Protein AF-A0A6C8Y3Q5-F1 (afdb_monomer_lite)

Radius of gyration: 14.9 Å; chains: 1; bounding box: 42×29×28 Å

Foldseek 3Di:
DCPPVVVVVVVVVVPDPDDPVNVVVVLVVCVVVVQWDWDDDPNDTDIGGDPVVVCQQVQVDDDPPDDHDDDD

pLDDT: mean 74.58, std 16.19, range [42.84, 92.25]

Structure (mmCIF, N/CA/C/O backbone):
data_AF-A0A6C8Y3Q5-F1
#
_entry.id   AF-A0A6C8Y3Q5-F1
#
loop_
_atom_site.group_PDB
_atom_site.id
_atom_site.type_symbol
_atom_site.label_atom_id
_atom_site.label_alt_id
_atom_site.label_comp_id
_atom_site.label_asym_id
_atom_site.label_entity_id
_atom_site.label_seq_id
_atom_site.pdbx_PDB_ins_code
_atom_site.Cartn_x
_atom_site.Cartn_y
_atom_site.Cartn_z
_atom_site.occupancy
_atom_site.B_iso_or_equiv
_atom_site.auth_seq_id
_atom_site.auth_comp_id
_atom_site.auth_asym_id
_atom_site.auth_atom_id
_atom_site.pdbx_PDB_model_num
ATOM 1 N N . GLU A 1 1 ? 29.048 10.891 -0.731 1.00 48.50 1 GLU A N 1
ATOM 2 C CA . GLU A 1 1 ? 28.766 10.468 -2.117 1.00 48.50 1 GLU A CA 1
ATOM 3 C C . GLU A 1 1 ? 28.848 8.948 -2.217 1.00 48.50 1 GLU A C 1
ATOM 5 O O . GLU A 1 1 ? 29.879 8.403 -2.575 1.00 48.50 1 GLU A O 1
ATOM 10 N N . ALA A 1 2 ? 27.777 8.261 -1.815 1.00 44.97 2 ALA A N 1
ATOM 11 C CA . ALA A 1 2 ? 27.651 6.802 -1.906 1.00 44.97 2 ALA A CA 1
ATOM 12 C C . ALA A 1 2 ? 26.172 6.422 -2.093 1.00 44.97 2 ALA A C 1
ATOM 14 O O . ALA A 1 2 ? 25.662 5.515 -1.446 1.00 44.97 2 ALA A O 1
ATOM 15 N N . ASN A 1 3 ? 25.442 7.196 -2.901 1.00 42.84 3 ASN A N 1
ATOM 16 C CA . ASN A 1 3 ? 23.981 7.112 -2.901 1.00 42.84 3 ASN A CA 1
ATOM 17 C C . ASN A 1 3 ? 23.438 6.123 -3.933 1.00 42.84 3 ASN A C 1
ATOM 19 O O . ASN A 1 3 ? 22.336 5.631 -3.741 1.00 42.84 3 ASN A O 1
ATOM 23 N N . GLU A 1 4 ? 24.187 5.790 -4.986 1.00 47.97 4 GLU A N 1
ATOM 24 C CA . GLU A 1 4 ? 23.652 4.950 -6.065 1.00 47.97 4 GLU A CA 1
ATOM 25 C C . GLU A 1 4 ? 23.838 3.444 -5.809 1.00 47.97 4 GLU A C 1
ATOM 27 O O . GLU A 1 4 ? 22.894 2.683 -5.999 1.00 47.97 4 GLU A O 1
ATOM 32 N N . SER A 1 5 ? 24.985 3.006 -5.267 1.00 45.78 5 SER A N 1
ATOM 33 C CA . SER A 1 5 ? 25.223 1.575 -4.996 1.00 45.78 5 SER A CA 1
ATOM 34 C C . SER A 1 5 ? 24.345 1.027 -3.866 1.00 45.78 5 SER A C 1
ATOM 36 O O . SER A 1 5 ? 23.842 -0.085 -3.960 1.00 45.78 5 SER A O 1
ATOM 38 N N . ILE A 1 6 ? 24.078 1.831 -2.830 1.00 56.34 6 ILE A N 1
ATOM 39 C CA . ILE A 1 6 ? 23.214 1.438 -1.702 1.00 56.34 6 ILE A CA 1
ATOM 40 C C . ILE A 1 6 ? 21.752 1.306 -2.151 1.00 56.34 6 ILE A C 1
ATOM 42 O O . ILE A 1 6 ? 21.028 0.429 -1.683 1.00 56.34 6 ILE A O 1
ATOM 46 N N . LEU A 1 7 ? 21.314 2.150 -3.091 1.00 54.66 7 LEU A N 1
ATOM 47 C CA . LEU A 1 7 ? 19.973 2.058 -3.667 1.00 54.66 7 LEU A CA 1
ATOM 48 C C . LEU A 1 7 ? 19.810 0.804 -4.536 1.00 54.66 7 LEU A C 1
ATOM 50 O O . LEU A 1 7 ? 18.723 0.227 -4.556 1.00 54.66 7 LEU A O 1
ATOM 54 N N . GLN A 1 8 ? 20.874 0.366 -5.212 1.00 50.09 8 GLN A N 1
ATOM 55 C CA . GLN A 1 8 ? 20.878 -0.869 -5.996 1.00 50.09 8 GLN A CA 1
ATOM 56 C C . GLN A 1 8 ? 20.867 -2.111 -5.091 1.00 50.09 8 GLN A C 1
ATOM 58 O O . GLN A 1 8 ? 20.023 -2.986 -5.275 1.00 50.09 8 GLN A O 1
ATOM 63 N N . ASP A 1 9 ? 21.683 -2.122 -4.035 1.00 57.06 9 ASP A N 1
ATOM 64 C CA . ASP A 1 9 ? 21.747 -3.231 -3.074 1.00 57.06 9 ASP A CA 1
ATOM 65 C C . ASP A 1 9 ? 20.446 -3.386 -2.266 1.00 57.06 9 ASP A C 1
ATOM 67 O O . ASP A 1 9 ? 20.007 -4.503 -1.986 1.00 57.06 9 ASP A O 1
ATOM 71 N N . CYS A 1 10 ? 19.763 -2.282 -1.934 1.00 53.97 10 CYS A N 1
ATOM 72 C CA . CYS A 1 10 ? 18.442 -2.343 -1.303 1.00 53.97 10 CYS A CA 1
ATOM 73 C C . CYS A 1 10 ? 17.357 -2.899 -2.235 1.00 53.97 10 CYS A C 1
ATOM 75 O O . CYS A 1 10 ? 16.386 -3.468 -1.743 1.00 53.97 10 CYS A O 1
ATOM 77 N N . LEU A 1 11 ? 17.495 -2.748 -3.555 1.00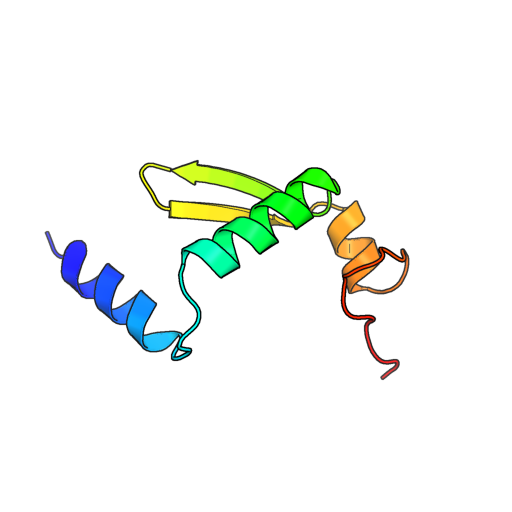 53.19 11 LEU A N 1
ATOM 78 C CA . LEU A 1 11 ? 16.550 -3.304 -4.526 1.00 53.19 11 LEU A CA 1
ATOM 79 C C . LEU A 1 11 ? 16.817 -4.795 -4.787 1.00 53.19 11 LEU A C 1
ATOM 81 O O . LEU A 1 11 ? 15.859 -5.560 -4.903 1.00 53.19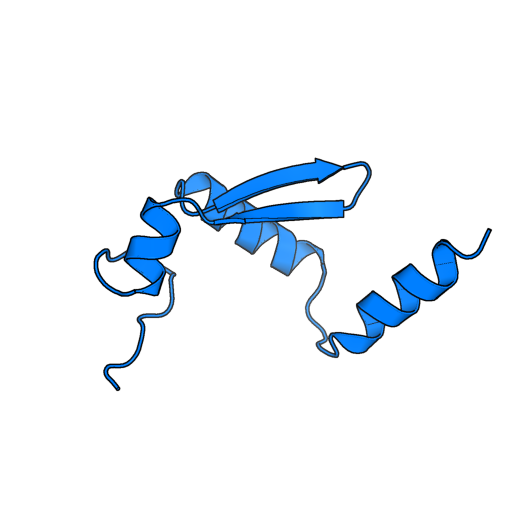 11 LEU A O 1
ATOM 85 N N . ASP A 1 12 ? 18.082 -5.221 -4.780 1.00 51.06 12 ASP A N 1
ATOM 86 C CA . ASP A 1 12 ? 18.469 -6.632 -4.917 1.00 51.06 12 ASP A CA 1
ATOM 87 C C . ASP A 1 12 ? 18.171 -7.450 -3.646 1.00 51.06 12 ASP A C 1
ATOM 89 O O . ASP A 1 12 ? 17.765 -8.613 -3.731 1.00 51.06 12 ASP A O 1
ATOM 93 N N . ALA A 1 13 ? 18.248 -6.834 -2.459 1.00 48.72 13 ALA A N 1
ATOM 94 C CA . ALA A 1 13 ? 17.911 -7.475 -1.184 1.00 48.72 13 ALA A CA 1
ATOM 95 C C . ALA A 1 13 ? 16.427 -7.888 -1.057 1.00 48.72 13 ALA A C 1
ATOM 97 O O . ALA A 1 13 ? 16.103 -8.746 -0.234 1.00 48.72 13 ALA A O 1
ATOM 98 N N . TYR A 1 14 ? 15.527 -7.323 -1.875 1.00 49.97 14 TYR A N 1
ATOM 99 C CA . TYR A 1 14 ? 14.103 -7.694 -1.914 1.00 49.97 14 TYR A CA 1
ATOM 100 C C . TYR A 1 14 ? 13.761 -8.802 -2.923 1.00 49.97 14 TYR A C 1
ATOM 102 O O . TYR A 1 14 ? 12.590 -9.157 -3.046 1.00 49.97 14 TYR A O 1
ATOM 110 N N . GLY A 1 15 ? 14.760 -9.395 -3.592 1.00 44.62 15 GLY A N 1
ATOM 111 C CA . GLY A 1 15 ? 14.777 -10.818 -3.953 1.00 44.62 15 GLY A CA 1
ATOM 112 C C . GLY A 1 15 ? 13.591 -11.408 -4.729 1.00 44.62 15 GLY A C 1
ATOM 113 O O . GLY A 1 15 ? 13.430 -12.629 -4.708 1.00 44.62 15 GLY A O 1
ATOM 114 N N . HIS A 1 16 ? 12.757 -10.618 -5.411 1.00 45.47 16 HIS A N 1
ATOM 115 C CA . HIS A 1 16 ? 11.622 -11.132 -6.175 1.00 45.47 16 HIS A CA 1
ATOM 116 C C . HIS A 1 16 ? 11.455 -10.433 -7.521 1.00 45.47 16 HIS A C 1
ATOM 118 O O . HIS A 1 16 ? 11.388 -9.215 -7.637 1.00 45.47 16 HIS A O 1
ATOM 124 N N . ASN A 1 17 ? 11.344 -11.284 -8.536 1.00 46.41 17 ASN A N 1
ATOM 125 C CA . ASN A 1 17 ? 11.175 -11.029 -9.959 1.00 46.41 17 ASN A CA 1
ATOM 126 C C . ASN A 1 17 ? 9.786 -10.420 -10.270 1.00 46.41 17 ASN A C 1
ATOM 128 O O . ASN A 1 17 ? 9.024 -10.955 -11.073 1.00 46.41 17 ASN A O 1
ATOM 132 N N . VAL A 1 18 ? 9.408 -9.347 -9.573 1.00 54.38 18 VAL A N 1
ATOM 133 C CA . VAL A 1 18 ? 8.167 -8.596 -9.781 1.00 54.38 18 VAL A CA 1
ATOM 134 C C . VAL A 1 18 ? 8.561 -7.231 -10.328 1.00 54.38 18 VAL A C 1
ATOM 136 O O . VAL A 1 18 ? 9.295 -6.488 -9.680 1.00 54.38 18 VAL A O 1
ATOM 139 N N . SER A 1 19 ? 8.100 -6.904 -11.540 1.00 64.94 19 SER A N 1
ATOM 140 C CA . SER A 1 19 ? 8.389 -5.601 -12.147 1.00 64.94 19 SER A CA 1
ATOM 141 C C . SER A 1 19 ? 7.942 -4.472 -11.213 1.00 64.94 19 SER A C 1
ATOM 143 O O . SER A 1 19 ? 6.850 -4.536 -10.639 1.00 64.94 19 SER A O 1
ATOM 145 N N . ARG A 1 20 ? 8.758 -3.413 -11.098 1.00 69.69 20 ARG A N 1
ATOM 146 C CA . ARG A 1 20 ? 8.419 -2.206 -10.317 1.00 69.69 20 ARG A CA 1
ATOM 147 C C . ARG A 1 20 ? 7.060 -1.637 -10.721 1.00 69.69 20 ARG A C 1
ATOM 149 O O . ARG A 1 20 ? 6.357 -1.096 -9.876 1.00 69.69 20 ARG A O 1
ATOM 156 N N . ASP A 1 21 ? 6.675 -1.808 -11.981 1.00 76.19 21 ASP A N 1
ATOM 157 C CA . ASP A 1 21 ? 5.395 -1.338 -12.509 1.00 76.19 21 ASP A CA 1
ATOM 158 C C . ASP A 1 21 ? 4.203 -2.103 -11.924 1.00 76.19 21 ASP A C 1
ATOM 160 O O . ASP A 1 21 ? 3.163 -1.510 -11.657 1.00 76.19 21 ASP A O 1
ATOM 164 N N . VAL A 1 22 ? 4.360 -3.402 -11.648 1.00 80.19 22 VAL A N 1
ATOM 165 C CA . VAL A 1 22 ? 3.309 -4.209 -11.006 1.00 80.19 22 VAL A CA 1
ATOM 166 C C . VAL A 1 22 ? 3.114 -3.762 -9.561 1.00 80.19 22 VAL A C 1
ATOM 168 O O . VAL A 1 22 ? 1.981 -3.610 -9.110 1.00 80.19 22 VAL A O 1
ATOM 171 N N . VAL A 1 23 ? 4.212 -3.511 -8.843 1.00 82.19 23 VAL A N 1
ATOM 172 C CA . VAL A 1 23 ? 4.161 -3.019 -7.459 1.00 82.19 23 VAL A CA 1
ATOM 173 C C . VAL A 1 23 ? 3.533 -1.628 -7.407 1.00 82.19 23 VAL A C 1
ATOM 175 O O . VAL A 1 23 ? 2.644 -1.396 -6.593 1.00 82.19 23 VAL A O 1
ATOM 178 N N . ARG A 1 24 ? 3.934 -0.722 -8.307 1.00 84.44 24 ARG A N 1
ATOM 179 C CA . ARG A 1 24 ? 3.329 0.612 -8.425 1.00 84.44 24 ARG A CA 1
ATOM 180 C C . ARG A 1 24 ? 1.838 0.529 -8.729 1.00 84.44 24 ARG A C 1
ATOM 182 O O . ARG A 1 24 ? 1.063 1.131 -8.003 1.0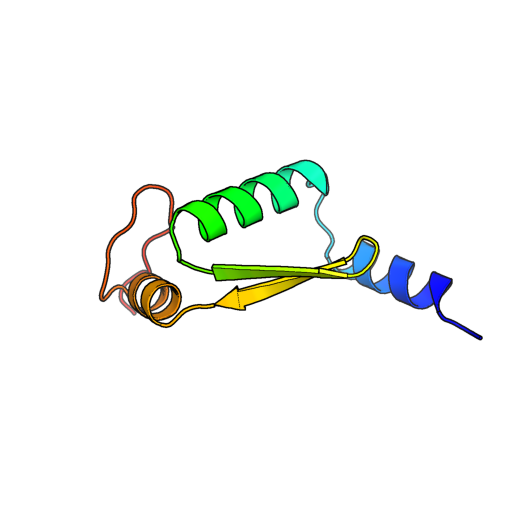0 84.44 24 ARG A O 1
ATOM 189 N N . GLY A 1 25 ? 1.427 -0.306 -9.683 1.00 86.69 25 GLY A N 1
ATOM 190 C CA . GLY A 1 25 ? 0.009 -0.504 -9.987 1.00 86.69 25 GLY A CA 1
ATOM 191 C C . GLY A 1 25 ? -0.801 -1.028 -8.794 1.00 86.69 25 GLY A C 1
ATOM 192 O O . GLY A 1 25 ? -1.931 -0.600 -8.576 1.00 86.69 25 GLY A O 1
ATOM 193 N N . GLN A 1 26 ? -0.227 -1.914 -7.973 1.00 86.88 26 GLN A N 1
ATOM 194 C CA . GLN A 1 26 ? -0.880 -2.360 -6.736 1.00 86.88 26 GLN A CA 1
ATOM 195 C C . GLN A 1 26 ? -0.958 -1.256 -5.676 1.00 86.88 26 GLN A C 1
ATOM 197 O O . GLN A 1 26 ? -1.976 -1.141 -4.994 1.00 86.88 26 GLN A O 1
ATOM 202 N N . ILE A 1 27 ? 0.095 -0.448 -5.533 1.00 87.50 27 ILE A N 1
ATOM 203 C CA . ILE A 1 27 ? 0.123 0.697 -4.616 1.00 87.50 27 ILE A CA 1
ATOM 204 C C . ILE A 1 27 ? -0.924 1.738 -5.025 1.00 87.50 27 ILE A C 1
ATOM 206 O O . ILE A 1 27 ? -1.685 2.192 -4.172 1.00 87.50 27 ILE A O 1
ATOM 210 N N . ASP A 1 28 ? -1.003 2.062 -6.313 1.00 89.69 28 ASP A N 1
ATOM 211 C CA . ASP A 1 28 ? -1.965 3.021 -6.852 1.00 89.69 28 ASP A CA 1
ATOM 212 C C . ASP A 1 28 ? -3.400 2.532 -6.618 1.00 89.69 28 ASP A C 1
ATOM 214 O O . ASP A 1 28 ? -4.228 3.274 -6.096 1.00 89.69 28 ASP A O 1
ATOM 218 N N . TRP A 1 29 ? -3.676 1.245 -6.854 1.00 91.69 29 TRP A N 1
ATOM 219 C CA . TRP A 1 29 ? -4.981 0.660 -6.537 1.00 91.69 29 TRP A CA 1
ATOM 220 C C . TRP A 1 29 ? -5.310 0.728 -5.034 1.00 91.69 29 TRP A C 1
ATOM 222 O O . TRP A 1 29 ? -6.429 1.068 -4.649 1.00 91.69 29 TRP A O 1
ATOM 232 N N . LEU A 1 30 ? -4.348 0.447 -4.147 1.00 89.81 30 LEU A N 1
ATOM 233 C CA . LEU A 1 30 ? -4.551 0.586 -2.697 1.00 89.81 30 LEU A CA 1
ATOM 234 C C . LEU A 1 30 ? -4.821 2.046 -2.291 1.00 89.81 30 LEU A C 1
ATOM 236 O O . LEU A 1 30 ? -5.605 2.292 -1.365 1.00 89.81 30 LEU A O 1
ATOM 240 N N . ALA A 1 31 ? -4.196 3.005 -2.976 1.00 90.19 31 ALA A N 1
ATOM 241 C CA . ALA A 1 31 ? -4.409 4.432 -2.770 1.00 90.19 31 ALA A CA 1
ATOM 242 C C . ALA A 1 31 ? -5.791 4.886 -3.259 1.00 90.19 31 ALA A C 1
ATOM 244 O O . ALA A 1 31 ? -6.477 5.603 -2.535 1.00 90.19 31 ALA A O 1
ATOM 245 N N . GLU A 1 32 ? -6.262 4.394 -4.411 1.00 91.12 32 GLU A N 1
ATOM 246 C CA . GLU A 1 32 ? -7.633 4.618 -4.903 1.00 91.12 32 GLU A CA 1
ATOM 247 C C . GLU A 1 32 ? -8.682 4.137 -3.898 1.00 91.12 32 GLU A C 1
ATOM 249 O O . GLU A 1 32 ? -9.716 4.774 -3.685 1.00 91.12 32 GLU A O 1
ATOM 254 N N . GLN A 1 33 ? -8.404 3.020 -3.223 1.00 90.56 33 GLN A N 1
ATOM 255 C CA . GLN A 1 33 ? -9.266 2.529 -2.159 1.00 90.56 33 GLN A CA 1
ATOM 256 C C . GLN A 1 33 ? -9.148 3.359 -0.869 1.00 90.56 33 GLN A C 1
ATOM 258 O O . GLN A 1 33 ? -9.855 3.068 0.087 1.00 90.56 33 GLN A O 1
ATOM 263 N N . ASN A 1 34 ? -8.310 4.390 -0.771 1.00 90.50 34 ASN A N 1
ATOM 264 C CA . ASN A 1 34 ? -8.037 5.107 0.482 1.00 90.50 34 ASN A CA 1
ATOM 265 C C . ASN A 1 34 ? -7.587 4.153 1.605 1.00 90.50 34 ASN A C 1
ATOM 267 O O . ASN A 1 34 ? -8.035 4.260 2.748 1.00 90.50 34 ASN A O 1
ATOM 271 N N . LEU A 1 35 ? -6.784 3.142 1.263 1.00 89.50 35 LEU A N 1
ATOM 272 C CA . LEU A 1 35 ? -6.162 2.240 2.237 1.00 89.50 35 LEU A CA 1
ATOM 273 C C . LEU A 1 35 ? -4.757 2.706 2.594 1.00 89.50 35 LEU A C 1
ATOM 275 O O . LEU A 1 35 ? -4.344 2.572 3.745 1.00 89.50 35 LEU A O 1
ATOM 279 N N . VAL A 1 36 ? -4.060 3.311 1.640 1.00 91.94 36 VAL A N 1
ATOM 280 C CA . VAL A 1 36 ? -2.732 3.896 1.817 1.00 91.94 36 VAL A CA 1
ATOM 281 C C . VAL A 1 36 ? -2.701 5.302 1.224 1.00 91.94 36 VAL A C 1
ATOM 283 O O . VAL A 1 36 ? -3.480 5.612 0.326 1.00 91.94 36 VAL A O 1
ATOM 286 N N . THR A 1 37 ? -1.807 6.149 1.716 1.00 91.12 37 THR A N 1
ATOM 287 C CA . THR A 1 37 ? -1.387 7.379 1.045 1.00 91.12 37 THR A CA 1
ATOM 288 C C . THR A 1 37 ? -0.029 7.151 0.407 1.00 91.12 37 THR A C 1
ATOM 290 O O . THR A 1 37 ? 0.787 6.380 0.915 1.00 91.12 37 THR A O 1
ATOM 293 N N . VAL A 1 38 ? 0.200 7.803 -0.727 1.00 89.06 38 VAL A N 1
ATOM 294 C CA . VAL A 1 38 ? 1.400 7.604 -1.536 1.00 89.06 38 VAL A CA 1
ATOM 295 C C . VAL A 1 38 ? 2.015 8.958 -1.824 1.00 89.06 38 VAL A C 1
ATOM 297 O O . VAL A 1 38 ? 1.355 9.842 -2.366 1.00 89.06 38 VAL A O 1
ATOM 300 N N . GLU A 1 39 ? 3.285 9.103 -1.480 1.00 86.12 39 GLU A N 1
ATOM 301 C CA . GLU A 1 39 ? 4.093 10.265 -1.820 1.00 86.12 39 GLU A CA 1
ATOM 302 C C . GLU A 1 39 ? 5.158 9.835 -2.827 1.00 86.12 39 GLU A C 1
ATOM 304 O O . GLU A 1 39 ? 5.946 8.922 -2.572 1.00 86.12 39 GLU A O 1
ATOM 309 N N . ASN A 1 40 ? 5.165 10.473 -3.998 1.00 78.81 40 ASN A N 1
ATOM 310 C CA . ASN A 1 40 ? 6.171 10.228 -5.025 1.00 78.81 40 ASN A CA 1
ATOM 311 C C . ASN A 1 40 ? 7.273 11.283 -4.914 1.00 78.81 40 ASN A C 1
ATOM 313 O O . ASN A 1 40 ? 7.064 12.455 -5.227 1.00 78.81 40 ASN A O 1
ATOM 317 N N . LEU A 1 41 ? 8.450 10.850 -4.471 1.00 78.88 41 LEU A N 1
ATOM 318 C CA . LEU A 1 41 ? 9.646 11.672 -4.353 1.00 78.88 41 LEU A CA 1
ATOM 319 C C . LEU A 1 41 ? 10.648 11.234 -5.418 1.00 78.88 41 L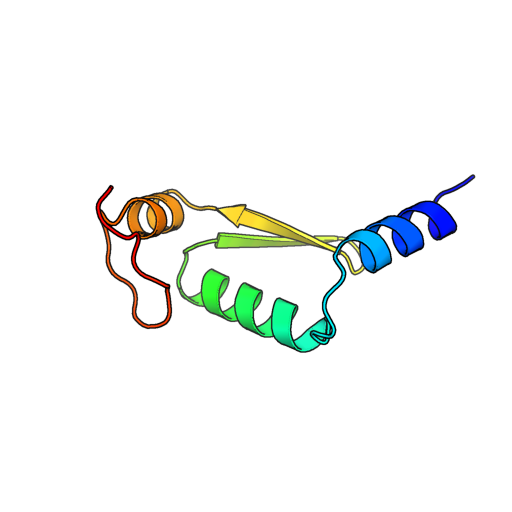EU A C 1
ATOM 321 O O . LEU A 1 41 ? 11.369 10.253 -5.237 1.00 78.88 41 LEU A O 1
ATOM 325 N N . SER A 1 42 ? 10.681 11.957 -6.540 1.00 71.94 42 SER A N 1
ATOM 326 C CA . SER A 1 42 ? 11.694 11.815 -7.598 1.00 71.94 42 SER A CA 1
ATOM 327 C C . SER A 1 42 ? 11.983 10.361 -8.014 1.00 71.94 42 SER A C 1
ATOM 329 O O . SER A 1 42 ? 13.134 9.986 -8.224 1.00 71.94 42 SER A O 1
ATOM 331 N N . GLY A 1 43 ? 10.939 9.528 -8.124 1.00 69.06 43 GLY A N 1
ATOM 332 C CA . GLY A 1 43 ? 11.047 8.121 -8.538 1.00 69.06 43 GLY A CA 1
ATOM 333 C C . GLY A 1 43 ? 10.903 7.091 -7.413 1.00 69.06 43 GLY A C 1
ATOM 334 O O . GLY A 1 43 ? 10.736 5.901 -7.712 1.00 69.06 43 GLY A O 1
ATOM 335 N N . PHE A 1 44 ? 10.877 7.532 -6.154 1.00 71.81 44 PHE A N 1
ATOM 336 C CA . PHE A 1 44 ? 10.610 6.702 -4.981 1.00 71.81 44 PHE A CA 1
ATOM 337 C C . PHE A 1 44 ? 9.175 6.887 -4.495 1.00 71.81 44 PHE A C 1
ATOM 339 O O . PHE A 1 44 ? 8.689 8.008 -4.387 1.00 71.81 44 PHE A O 1
ATOM 346 N N . TYR A 1 45 ? 8.501 5.776 -4.202 1.00 78.81 45 TYR A N 1
ATOM 347 C CA . TYR A 1 45 ? 7.161 5.777 -3.621 1.00 78.81 45 TYR A CA 1
ATOM 348 C C . TYR A 1 45 ? 7.297 5.566 -2.117 1.00 78.81 45 TYR A C 1
ATOM 350 O O . TYR A 1 45 ? 7.762 4.514 -1.678 1.00 78.81 45 TYR A O 1
ATOM 358 N N . VAL A 1 46 ? 6.882 6.555 -1.334 1.00 84.25 46 VAL A N 1
ATOM 359 C CA . VAL A 1 46 ? 6.700 6.419 0.110 1.00 84.25 46 VAL A CA 1
ATOM 360 C C . VAL A 1 46 ? 5.230 6.100 0.345 1.00 84.25 46 VAL A C 1
ATOM 362 O O . VAL A 1 46 ? 4.357 6.893 0.003 1.00 84.25 46 VAL A O 1
ATOM 365 N N . VAL A 1 47 ? 4.954 4.910 0.879 1.00 88.50 47 VAL A N 1
ATOM 366 C CA . VAL A 1 47 ? 3.589 4.416 1.099 1.00 88.50 47 VAL A CA 1
ATOM 367 C C . VAL A 1 47 ? 3.303 4.381 2.592 1.00 88.50 47 VAL A C 1
ATOM 369 O O . VAL A 1 47 ? 3.977 3.674 3.339 1.00 88.50 47 VAL A O 1
ATOM 372 N N . THR A 1 48 ? 2.272 5.106 3.013 1.00 91.12 48 THR A N 1
ATOM 373 C CA . THR A 1 48 ? 1.844 5.185 4.411 1.00 91.12 48 THR A CA 1
ATOM 374 C C . THR A 1 48 ? 0.455 4.580 4.552 1.00 91.12 48 THR A C 1
ATOM 376 O O . THR A 1 48 ? -0.461 4.912 3.805 1.00 91.12 48 THR A O 1
ATOM 379 N N . ILE A 1 49 ? 0.271 3.669 5.507 1.00 91.62 49 ILE A N 1
ATOM 380 C CA . ILE A 1 49 ? -1.040 3.064 5.756 1.00 91.62 49 ILE A CA 1
ATOM 381 C C . ILE A 1 49 ? -1.988 4.077 6.411 1.00 91.62 49 ILE A C 1
ATOM 383 O O . ILE A 1 49 ? -1.618 4.792 7.339 1.00 91.62 49 ILE A O 1
ATOM 387 N N . THR A 1 50 ? -3.228 4.142 5.932 1.00 92.25 50 THR A N 1
ATOM 388 C CA . THR A 1 50 ? -4.280 4.956 6.560 1.00 92.25 50 THR A CA 1
ATOM 389 C C . THR A 1 50 ? -4.927 4.197 7.719 1.00 92.25 50 THR A C 1
ATOM 391 O O . THR A 1 50 ? -4.833 2.972 7.793 1.00 92.25 50 THR A O 1
ATOM 394 N N . GLY A 1 51 ? -5.684 4.883 8.581 1.00 89.44 51 GLY A N 1
ATOM 395 C CA . GLY A 1 51 ? -6.480 4.211 9.622 1.00 89.44 51 GLY A CA 1
ATOM 396 C C . GLY A 1 51 ? -7.435 3.149 9.054 1.00 89.44 51 GLY A C 1
ATOM 397 O O . GLY A 1 51 ? -7.540 2.051 9.592 1.00 89.44 51 GLY A O 1
ATOM 398 N N . ARG A 1 52 ? -8.038 3.419 7.888 1.00 87.00 52 ARG A N 1
ATOM 399 C CA . ARG A 1 52 ? -8.895 2.455 7.183 1.00 87.00 52 ARG A CA 1
ATOM 400 C C . ARG A 1 52 ? -8.104 1.255 6.663 1.00 87.00 52 ARG A C 1
ATOM 402 O O . ARG A 1 52 ? -8.582 0.126 6.726 1.00 87.00 52 ARG A O 1
ATOM 409 N N . GLY A 1 53 ? -6.896 1.495 6.156 1.00 88.12 53 GLY A N 1
ATOM 410 C CA . GLY A 1 53 ? -5.954 0.446 5.769 1.00 88.12 53 GLY A CA 1
ATOM 411 C C . GLY A 1 53 ? -5.606 -0.465 6.938 1.00 88.12 53 GLY A C 1
ATOM 412 O O . GLY A 1 53 ? -5.663 -1.686 6.803 1.00 88.12 53 GLY A O 1
ATOM 413 N N . GLN A 1 54 ? -5.330 0.132 8.096 1.00 87.94 54 GLN A N 1
ATOM 414 C CA . GLN A 1 54 ? -5.034 -0.589 9.326 1.00 87.94 54 GLN A CA 1
ATOM 415 C C . GLN A 1 54 ? -6.222 -1.451 9.768 1.00 87.94 54 GLN A C 1
ATOM 417 O O . GLN A 1 54 ? -6.048 -2.623 10.088 1.00 87.94 54 GLN A O 1
ATOM 422 N N . ASP A 1 55 ? -7.446 -0.924 9.700 1.00 86.75 55 ASP A N 1
ATOM 423 C CA . ASP A 1 55 ? -8.654 -1.694 10.005 1.00 86.75 55 ASP A CA 1
ATOM 424 C C . ASP A 1 55 ? -8.840 -2.897 9.077 1.00 86.75 55 ASP A C 1
ATOM 426 O O . ASP A 1 55 ? -9.282 -3.958 9.519 1.00 86.75 55 ASP A O 1
ATOM 430 N N . VAL A 1 56 ? -8.496 -2.768 7.793 1.00 87.44 56 VAL A N 1
ATOM 431 C CA . VAL A 1 56 ? -8.530 -3.900 6.855 1.00 87.44 56 VAL A CA 1
ATOM 432 C C . VAL A 1 56 ? -7.429 -4.913 7.168 1.00 87.44 56 VAL A C 1
ATOM 434 O O . VAL A 1 56 ? -7.687 -6.118 7.145 1.00 87.44 56 VAL A O 1
ATOM 437 N N . ALA A 1 57 ? -6.226 -4.444 7.503 1.00 84.56 57 ALA A N 1
ATOM 438 C CA . ALA A 1 57 ? -5.098 -5.296 7.870 1.00 84.56 57 ALA A CA 1
ATOM 439 C C . ALA A 1 57 ? -5.373 -6.099 9.153 1.00 84.56 57 ALA A C 1
A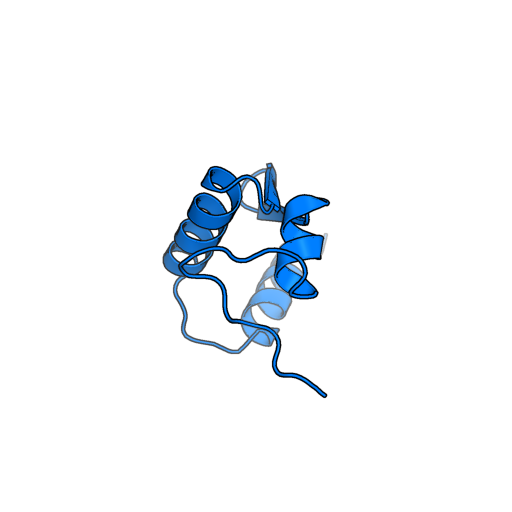TOM 441 O O . ALA A 1 57 ? -5.031 -7.278 9.232 1.00 84.56 57 ALA A O 1
ATOM 442 N N . GLU A 1 58 ? -6.049 -5.488 10.126 1.00 86.44 58 GLU A N 1
ATOM 443 C CA . GLU A 1 58 ? -6.491 -6.128 11.370 1.00 86.44 58 GLU A CA 1
ATOM 444 C C . GLU A 1 58 ? -7.788 -6.939 11.208 1.00 86.44 58 GLU A C 1
ATOM 446 O O . GLU A 1 58 ? -8.198 -7.658 12.117 1.00 86.44 58 GLU A O 1
ATOM 451 N N . GLY A 1 59 ? -8.440 -6.862 10.045 1.00 84.00 59 GLY A N 1
ATOM 452 C CA . GLY A 1 59 ? -9.655 -7.618 9.738 1.00 84.00 59 GLY A CA 1
ATOM 453 C C . GLY A 1 59 ? -10.937 -7.022 10.322 1.00 84.00 59 GLY A C 1
ATOM 454 O O . GLY A 1 59 ? -11.990 -7.658 10.240 1.00 84.00 59 GLY A O 1
ATOM 455 N N . ARG A 1 60 ? -10.871 -5.800 10.862 1.00 84.88 60 ARG A N 1
ATOM 456 C CA . ARG A 1 60 ? -12.030 -5.000 11.288 1.00 84.88 60 ARG A CA 1
ATOM 457 C C . ARG A 1 60 ? -12.865 -4.532 10.096 1.00 84.88 60 ARG A C 1
ATOM 459 O O . ARG A 1 60 ? -14.087 -4.457 10.191 1.00 84.88 60 ARG A O 1
ATOM 466 N N . ALA A 1 61 ? -12.221 -4.275 8.958 1.00 83.44 61 ALA A N 1
ATOM 467 C CA . ALA A 1 61 ? -12.867 -3.909 7.701 1.00 83.44 61 ALA A CA 1
ATOM 468 C C . ALA A 1 61 ? -12.526 -4.906 6.580 1.00 83.44 61 ALA A C 1
ATOM 470 O O . ALA A 1 61 ? -11.500 -5.581 6.602 1.00 83.44 61 ALA A O 1
ATOM 471 N N . LYS A 1 62 ? -13.402 -5.020 5.574 1.00 83.62 62 LYS A N 1
ATOM 472 C CA . LYS A 1 62 ? -13.212 -5.921 4.425 1.00 83.62 62 LYS A CA 1
ATOM 473 C C . LYS A 1 62 ? -13.142 -5.108 3.140 1.00 83.62 62 LYS A C 1
ATOM 475 O O . LYS A 1 62 ? -14.040 -4.317 2.871 1.00 83.62 62 LYS A O 1
ATOM 480 N N . VAL A 1 63 ? -12.112 -5.347 2.333 1.00 84.06 63 VAL A N 1
ATOM 481 C CA . VAL A 1 63 ? -11.979 -4.778 0.986 1.00 84.06 63 VAL A CA 1
ATOM 482 C C . VAL A 1 63 ? -11.677 -5.900 0.002 1.00 84.06 63 VAL A C 1
ATOM 484 O O . VAL A 1 63 ? -10.828 -6.755 0.260 1.00 84.06 63 VAL A O 1
ATOM 487 N N . SER A 1 64 ? -12.420 -5.929 -1.106 1.0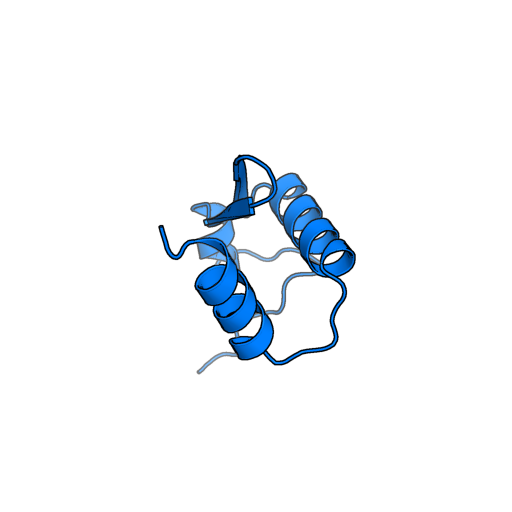0 82.19 64 SER A N 1
ATOM 488 C CA . SER A 1 64 ? -12.200 -6.890 -2.190 1.00 82.19 64 SER A CA 1
ATOM 489 C C . SER A 1 64 ? -10.807 -6.686 -2.779 1.00 82.19 64 SER A C 1
ATOM 491 O O . SER A 1 64 ? -10.457 -5.553 -3.068 1.00 82.19 64 SER A O 1
ATOM 493 N N . GLY A 1 65 ? -10.016 -7.748 -2.935 1.00 81.25 65 GLY A N 1
ATOM 494 C CA . GLY A 1 65 ? -8.631 -7.666 -3.423 1.00 81.25 65 GLY A CA 1
ATOM 495 C C . GLY A 1 65 ? -7.560 -7.622 -2.327 1.00 81.25 65 GLY A C 1
ATOM 496 O O . GLY A 1 65 ? -6.412 -7.959 -2.599 1.00 81.25 65 GLY A O 1
ATOM 497 N N . VAL A 1 66 ? -7.917 -7.323 -1.070 1.00 81.12 66 VAL A N 1
ATOM 498 C CA . VAL A 1 66 ? -6.971 -7.378 0.058 1.00 81.12 66 VAL A CA 1
ATOM 499 C C . VAL A 1 66 ? -7.047 -8.738 0.750 1.00 81.12 66 VAL A C 1
ATOM 501 O O . VAL A 1 66 ? -8.124 -9.220 1.117 1.00 81.12 66 VAL A O 1
ATOM 504 N N . LYS A 1 67 ? -5.885 -9.378 0.933 1.00 79.19 67 LYS A N 1
ATOM 505 C CA . LYS A 1 67 ? -5.777 -10.659 1.642 1.00 79.19 67 LYS A CA 1
ATOM 506 C C . LYS A 1 67 ? -6.323 -10.511 3.061 1.00 79.19 67 LYS A C 1
ATOM 508 O O . LYS A 1 67 ? -5.900 -9.641 3.813 1.00 79.19 67 LYS A O 1
ATOM 513 N N . ARG A 1 68 ? -7.222 -11.419 3.442 1.00 76.94 68 ARG A N 1
ATOM 514 C CA . ARG A 1 68 ? -7.794 -11.440 4.790 1.00 76.94 68 ARG A CA 1
ATOM 515 C C . ARG A 1 68 ? -6.745 -11.895 5.809 1.00 76.94 68 ARG A C 1
ATOM 517 O O . ARG A 1 68 ? -6.069 -12.901 5.544 1.00 76.94 68 ARG A O 1
ATOM 524 N N . PRO A 1 69 ? -6.633 -11.226 6.969 1.00 75.81 69 PRO A N 1
ATOM 525 C CA . PRO A 1 69 ? -5.856 -11.764 8.073 1.00 75.81 69 PRO A CA 1
ATOM 526 C C . PRO A 1 69 ? -6.456 -13.114 8.476 1.00 75.81 69 PRO A C 1
ATOM 528 O O . PRO A 1 69 ? -7.675 -13.269 8.584 1.00 75.81 69 PRO A O 1
ATOM 531 N N . ARG A 1 70 ? -5.601 -14.129 8.617 1.00 67.00 70 ARG A N 1
ATOM 532 C CA . ARG A 1 70 ? -6.026 -15.421 9.163 1.00 67.00 70 ARG A CA 1
ATOM 533 C C . ARG A 1 70 ? -6.201 -15.243 10.670 1.00 67.00 70 ARG A C 1
ATOM 535 O O . ARG A 1 70 ? -5.367 -14.589 11.292 1.00 67.00 70 ARG A O 1
ATOM 542 N N . ALA A 1 71 ? -7.269 -15.806 11.231 1.00 58.81 71 ALA A N 1
ATOM 543 C CA . ALA A 1 71 ? -7.405 -15.911 12.680 1.00 58.81 71 ALA A CA 1
ATOM 544 C C . ALA A 1 71 ? -6.185 -16.668 13.235 1.00 58.81 71 ALA A C 1
ATOM 546 O O . ALA A 1 71 ? -5.768 -17.663 12.633 1.00 58.81 71 ALA A O 1
ATOM 547 N N . ARG A 1 72 ? -5.586 -16.135 14.302 1.00 57.03 72 ARG A N 1
ATOM 548 C CA . ARG A 1 72 ? -4.460 -16.755 15.007 1.00 57.03 72 ARG A CA 1
ATOM 549 C C . ARG A 1 72 ? -4.941 -17.916 15.866 1.00 57.03 72 ARG A C 1
ATOM 551 O O . ARG A 1 72 ? -6.054 -17.791 16.420 1.00 57.03 72 ARG A O 1
#

Organism: Salmonella diarizonae (NCBI:txid59204)

Sequence (72 aa):
EANESILQDCLDAYGHNVSRDVVRGQIDWLAEQNLVTVENLSGFYVVTITGRGQDVAEGRAKVSGVKRPRAR

Secondary structure (DSSP, 8-state):
--HHHHHHHHHHTT-----HHHHHHHHHHHHHTTSEEEEEETTEEEEEE-HHHHHHHTTSS--TTSPPPPP-